Protein AF-A0A1N5WDB9-F1 (afdb_monomer_lite)

Organism: NCBI:txid709881

Structure (mmCIF, N/CA/C/O backbone):
data_AF-A0A1N5WDB9-F1
#
_entry.id   AF-A0A1N5WDB9-F1
#
loop_
_atom_site.group_PDB
_atom_site.id
_atom_site.type_symbol
_atom_site.label_atom_id
_atom_site.label_alt_id
_atom_site.label_comp_id
_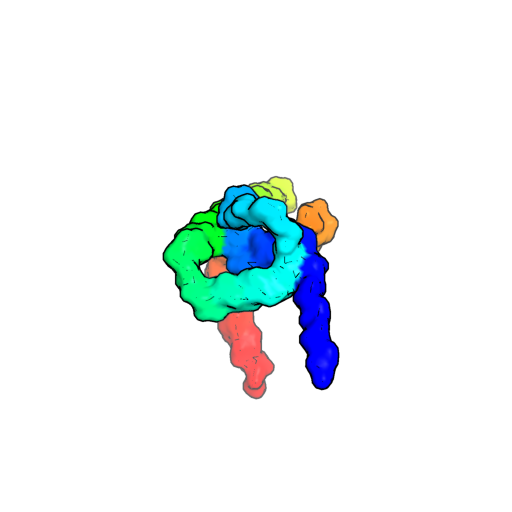atom_site.label_asym_id
_atom_site.label_entity_id
_atom_site.label_seq_id
_atom_site.pdbx_PDB_ins_code
_atom_site.Cartn_x
_atom_site.Cartn_y
_atom_site.Cartn_z
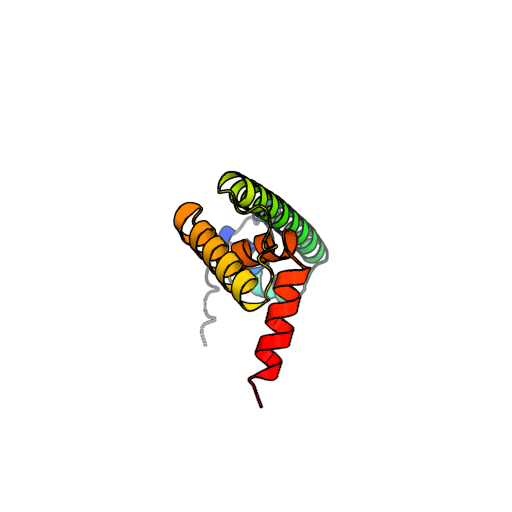_atom_site.occupancy
_atom_site.B_iso_or_equiv
_atom_site.auth_seq_id
_atom_site.auth_comp_id
_atom_site.auth_asym_id
_atom_site.auth_atom_id
_atom_site.pdbx_PDB_model_num
ATOM 1 N N . MET A 1 1 ? -12.623 -18.113 38.266 1.00 42.72 1 MET A N 1
ATOM 2 C CA . MET A 1 1 ? -11.643 -17.679 37.245 1.00 42.72 1 MET A CA 1
ATOM 3 C C . MET A 1 1 ? -11.761 -16.169 37.107 1.00 42.72 1 MET A C 1
ATOM 5 O O . MET A 1 1 ? -12.830 -15.731 36.698 1.00 42.72 1 MET A O 1
ATOM 9 N N . PRO A 1 2 ? -10.768 -15.359 37.513 1.00 48.12 2 PRO A N 1
ATOM 10 C CA . PRO A 1 2 ? -10.857 -13.915 37.321 1.00 48.12 2 PRO A CA 1
ATOM 11 C C . PRO A 1 2 ? -10.875 -13.617 35.817 1.00 48.12 2 PRO A C 1
ATOM 13 O O . PRO A 1 2 ? -10.056 -14.151 35.065 1.00 48.12 2 PRO A O 1
ATOM 16 N N . ALA A 1 3 ? -11.844 -12.818 35.369 1.00 59.47 3 ALA A N 1
ATOM 17 C CA . ALA A 1 3 ? -11.916 -12.368 33.986 1.00 59.47 3 ALA A CA 1
ATOM 18 C C . ALA A 1 3 ? -10.602 -11.654 33.639 1.00 59.47 3 ALA A C 1
ATOM 20 O O . ALA A 1 3 ? -10.209 -10.710 34.324 1.00 59.47 3 ALA A O 1
ATOM 21 N N . LYS A 1 4 ? -9.890 -12.130 32.609 1.00 65.50 4 LYS A N 1
ATOM 22 C CA . LYS A 1 4 ? -8.705 -11.433 32.098 1.00 65.50 4 LYS A CA 1
ATOM 23 C C . LYS A 1 4 ? -9.136 -10.015 31.720 1.00 65.50 4 LYS A C 1
ATOM 25 O O . LYS A 1 4 ? -10.022 -9.859 30.886 1.00 65.50 4 LYS A O 1
ATOM 30 N N . LEU A 1 5 ? -8.528 -9.010 32.350 1.00 69.12 5 LEU A N 1
ATOM 31 C CA . LEU A 1 5 ? -8.714 -7.608 31.983 1.00 69.12 5 LEU A CA 1
ATOM 32 C C . LEU A 1 5 ? -8.402 -7.439 30.492 1.00 69.12 5 LEU A C 1
ATOM 34 O O . LEU A 1 5 ? -7.344 -7.869 30.022 1.00 69.12 5 LEU A O 1
ATOM 38 N N . ASP A 1 6 ? -9.329 -6.832 29.753 1.00 84.62 6 ASP A N 1
ATOM 39 C CA . ASP A 1 6 ? -9.153 -6.584 28.327 1.00 84.62 6 ASP A CA 1
ATOM 40 C C . ASP A 1 6 ? -7.966 -5.638 28.109 1.00 84.62 6 ASP A C 1
ATOM 42 O O . ASP A 1 6 ? -7.909 -4.527 28.640 1.00 84.62 6 ASP A O 1
ATOM 46 N N . LYS A 1 7 ? -6.984 -6.087 27.321 1.00 92.88 7 LYS A N 1
ATOM 47 C CA . LYS A 1 7 ? -5.753 -5.330 27.080 1.00 92.88 7 LYS A CA 1
ATOM 48 C C . LYS A 1 7 ? -6.068 -4.042 26.317 1.00 92.88 7 LYS A C 1
ATOM 50 O O . LYS A 1 7 ? -6.583 -4.094 25.198 1.00 92.88 7 LYS A O 1
ATOM 55 N N . VAL A 1 8 ? -5.705 -2.903 26.907 1.00 95.81 8 VAL A N 1
ATOM 56 C CA . VAL A 1 8 ? -5.780 -1.581 26.271 1.00 95.81 8 VAL A CA 1
ATOM 57 C C . VAL A 1 8 ? -4.792 -1.508 25.105 1.00 95.81 8 VAL A C 1
ATOM 59 O O . VAL A 1 8 ? -3.656 -1.982 25.201 1.00 95.81 8 VAL A O 1
ATOM 62 N N . VAL A 1 9 ? -5.220 -0.916 23.991 1.00 95.31 9 VAL A N 1
ATOM 63 C CA . VAL A 1 9 ? -4.431 -0.777 22.762 1.00 95.31 9 VAL A CA 1
ATOM 64 C C . VAL A 1 9 ? -4.421 0.663 22.268 1.00 95.31 9 VAL A C 1
ATOM 66 O O . VAL A 1 9 ? -5.338 1.444 22.509 1.00 95.31 9 VAL A O 1
ATOM 69 N N . LYS A 1 10 ? -3.362 1.023 21.537 1.00 95.94 10 LYS A N 1
ATOM 70 C CA . LYS A 1 10 ? -3.266 2.337 20.894 1.00 95.94 10 LYS A CA 1
ATOM 71 C C . LYS A 1 10 ? -4.263 2.416 19.726 1.00 95.94 10 LYS A C 1
ATOM 73 O O . LYS A 1 10 ? -4.317 1.466 18.942 1.00 95.94 10 LYS A O 1
ATOM 78 N N . PRO A 1 11 ? -4.959 3.546 19.505 1.00 95.62 11 PRO A N 1
ATOM 79 C CA . PRO A 1 11 ? -5.926 3.647 18.409 1.00 95.62 11 PRO A CA 1
ATOM 80 C C . PRO A 1 11 ? -5.286 3.473 17.016 1.00 95.62 11 PRO A C 1
ATOM 82 O O . PRO A 1 11 ? -5.867 2.836 16.146 1.00 95.62 11 PRO A O 1
ATOM 85 N N . ARG A 1 12 ? -4.022 3.891 16.822 1.00 95.38 12 ARG A N 1
ATOM 86 C CA . ARG A 1 12 ? -3.257 3.587 15.589 1.00 95.38 12 ARG A CA 1
ATOM 87 C C . ARG A 1 12 ? -3.113 2.088 15.321 1.00 95.38 12 ARG A C 1
ATOM 89 O O . ARG A 1 12 ? -3.191 1.657 14.177 1.00 95.38 12 ARG A O 1
ATOM 96 N N . TRP A 1 13 ? -2.905 1.295 16.370 1.00 96.06 13 TR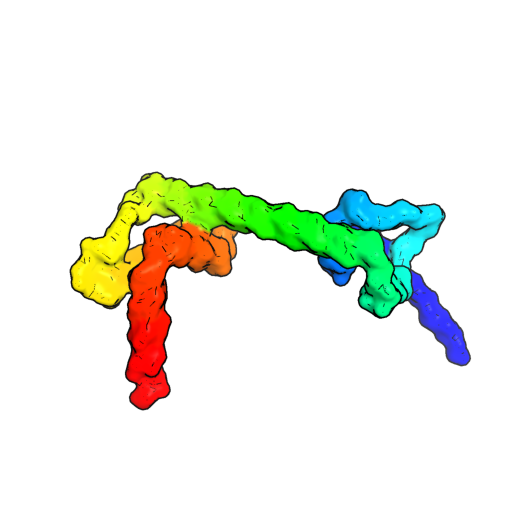P A N 1
ATOM 97 C CA . TRP A 1 13 ? -2.831 -0.157 16.238 1.00 96.06 13 TRP A CA 1
ATOM 98 C C . TRP A 1 13 ? -4.204 -0.747 15.902 1.00 96.06 13 TRP A C 1
ATOM 100 O O . TRP A 1 13 ? -4.292 -1.608 15.033 1.00 96.06 13 TRP A O 1
ATOM 110 N N . ALA A 1 14 ? -5.274 -0.243 16.527 1.00 96.38 14 ALA A N 1
ATOM 111 C CA . ALA A 1 14 ? -6.643 -0.655 16.220 1.00 96.38 14 ALA A CA 1
ATOM 112 C C . ALA A 1 14 ? -7.001 -0.396 14.746 1.00 96.38 14 ALA A C 1
ATOM 114 O O . ALA A 1 14 ? -7.441 -1.321 14.070 1.00 96.38 14 ALA A O 1
ATOM 115 N N . ALA A 1 15 ? -6.731 0.808 14.228 1.00 96.56 15 ALA A N 1
ATOM 116 C CA . ALA A 1 15 ? -6.946 1.151 12.819 1.00 96.56 15 ALA A CA 1
ATOM 117 C C . ALA A 1 15 ? -6.186 0.205 11.871 1.00 96.56 15 ALA A C 1
ATOM 119 O O . ALA A 1 15 ? -6.786 -0.372 10.965 1.00 96.56 15 ALA A O 1
ATOM 120 N N . LYS A 1 16 ? -4.899 -0.061 12.157 1.00 95.75 16 LYS A N 1
ATOM 121 C CA . LYS A 1 16 ? -4.082 -1.007 11.379 1.00 95.75 16 LYS A CA 1
ATOM 122 C C . LYS A 1 16 ? -4.690 -2.412 11.352 1.00 95.75 16 LYS A C 1
ATOM 124 O O . LYS A 1 16 ? -4.792 -3.012 10.291 1.00 95.75 16 LYS A O 1
ATOM 129 N N . VAL A 1 17 ? -5.108 -2.942 12.503 1.00 95.75 17 VAL A N 1
ATOM 130 C CA . VAL A 1 17 ? -5.715 -4.286 12.587 1.00 95.75 17 VAL A CA 1
ATOM 131 C C . VAL A 1 17 ? -7.085 -4.339 11.910 1.00 95.75 17 VAL A C 1
ATOM 133 O O . VAL A 1 17 ? -7.484 -5.382 11.393 1.00 95.75 17 VAL A O 1
ATOM 136 N N . LEU A 1 18 ? -7.816 -3.227 11.917 1.00 96.06 18 LEU A N 1
ATOM 137 C CA . LEU A 1 18 ? -9.104 -3.112 11.246 1.00 96.06 18 LEU A CA 1
ATOM 138 C C . LEU A 1 18 ? -8.970 -2.900 9.733 1.00 96.06 18 LEU A C 1
ATOM 140 O O . LEU A 1 18 ? -9.961 -3.124 9.040 1.00 96.06 18 LEU A O 1
ATOM 144 N N . GLY A 1 19 ? -7.781 -2.563 9.224 1.00 96.44 19 GLY A N 1
ATOM 145 C CA . GLY A 1 19 ? -7.535 -2.315 7.801 1.00 96.44 19 GLY A CA 1
ATOM 146 C C . GLY A 1 19 ? -8.168 -1.010 7.322 1.00 96.44 19 GLY A C 1
ATOM 147 O O . GLY A 1 19 ? -8.779 -0.980 6.258 1.00 96.44 19 GLY A O 1
ATOM 148 N N . ILE A 1 20 ? -8.103 0.031 8.151 1.00 97.44 20 ILE A N 1
ATOM 149 C CA . ILE A 1 20 ? -8.663 1.354 7.863 1.00 97.44 20 ILE A CA 1
ATOM 150 C C . ILE A 1 20 ? -7.662 2.446 8.220 1.00 97.44 20 ILE A C 1
ATOM 152 O O . ILE A 1 20 ? -6.740 2.233 9.014 1.00 97.44 20 ILE A O 1
ATOM 156 N N . ASP A 1 21 ? -7.897 3.648 7.705 1.00 95.69 21 ASP A N 1
ATOM 157 C CA . ASP A 1 21 ? -7.139 4.817 8.123 1.00 95.69 21 ASP A CA 1
ATOM 158 C C . ASP A 1 21 ? -7.496 5.253 9.542 1.00 95.69 21 ASP A C 1
ATOM 160 O O . ASP A 1 21 ? -8.625 5.120 10.014 1.00 95.69 21 ASP A O 1
ATOM 164 N N . TYR A 1 22 ? -6.516 5.845 10.224 1.00 95.31 22 TYR A N 1
ATOM 165 C CA . TYR A 1 22 ? -6.690 6.359 11.582 1.00 95.31 22 TYR A CA 1
ATOM 166 C C . TYR A 1 22 ? -7.836 7.375 11.691 1.00 95.31 22 TYR A C 1
ATOM 168 O O . TYR A 1 22 ? -8.532 7.410 12.701 1.00 95.31 22 TYR A O 1
ATOM 176 N N . ALA A 1 23 ? -8.029 8.190 10.651 1.00 95.00 23 ALA A N 1
ATOM 177 C CA . ALA A 1 23 ? -9.082 9.199 10.593 1.00 95.00 23 ALA A CA 1
ATOM 178 C C . ALA A 1 23 ? -10.494 8.599 10.501 1.00 95.00 23 ALA A C 1
ATOM 180 O O . ALA A 1 23 ? -11.455 9.256 10.890 1.00 95.00 23 ALA A O 1
ATOM 181 N N . ASP A 1 24 ? -10.613 7.360 10.019 1.00 95.19 24 ASP A N 1
ATOM 182 C CA . ASP A 1 24 ? -11.885 6.649 9.875 1.00 95.19 24 ASP A CA 1
ATOM 183 C C . ASP A 1 24 ? -12.230 5.810 11.120 1.00 95.19 24 ASP A C 1
ATOM 185 O O . ASP A 1 24 ? -13.289 5.186 11.191 1.00 95.19 24 ASP A O 1
ATOM 189 N N . LEU A 1 25 ? -11.345 5.793 12.123 1.00 95.38 25 LEU A N 1
ATOM 190 C CA . LEU A 1 25 ? -11.581 5.118 13.392 1.00 95.38 25 LEU A CA 1
ATOM 191 C C . LEU A 1 25 ? -12.534 5.956 14.270 1.00 95.38 25 LEU A C 1
ATOM 193 O O . LEU A 1 25 ? -12.274 7.144 14.487 1.00 95.38 25 LEU A O 1
ATOM 197 N N . PRO A 1 26 ? -13.605 5.370 14.838 1.00 93.81 26 PRO A N 1
ATOM 198 C CA . PRO A 1 26 ? -14.527 6.119 15.679 1.00 93.81 26 PRO A CA 1
ATOM 199 C C . PRO A 1 26 ? -13.845 6.588 16.968 1.00 93.81 26 PRO A C 1
ATOM 201 O O . PRO A 1 26 ? -13.023 5.882 17.568 1.00 93.81 26 PRO A O 1
ATOM 204 N N . LYS A 1 27 ? -14.217 7.790 17.414 1.00 91.75 27 LYS A N 1
ATOM 205 C CA . LYS A 1 27 ? -13.805 8.317 18.717 1.00 91.75 27 LYS A CA 1
ATOM 206 C C . LYS A 1 27 ? -14.613 7.619 19.805 1.00 91.75 27 LYS A C 1
ATOM 208 O O . LYS A 1 27 ? -15.835 7.553 19.728 1.00 91.75 27 LYS A O 1
ATOM 213 N N . LEU A 1 28 ? -13.914 7.091 20.800 1.00 90.19 28 LEU A N 1
ATOM 214 C CA . LEU A 1 28 ? -14.509 6.495 21.988 1.00 90.19 28 LEU A CA 1
ATOM 215 C C . LEU A 1 28 ? -14.192 7.401 23.180 1.00 90.19 28 LEU A C 1
ATOM 217 O O . LEU A 1 28 ? -13.060 7.860 23.306 1.00 90.19 28 LEU A O 1
ATOM 221 N N . GLU A 1 29 ? -15.150 7.574 24.090 1.00 92.94 29 GLU A N 1
ATOM 222 C CA . GLU A 1 29 ? -14.942 8.272 25.376 1.00 92.94 29 GLU A CA 1
ATOM 223 C C . GLU A 1 29 ? -14.038 7.479 26.344 1.00 92.94 29 GLU A C 1
ATOM 225 O O . GLU A 1 29 ? -13.673 7.947 27.419 1.00 92.94 29 GLU A O 1
ATOM 230 N N . ARG A 1 30 ? -13.665 6.249 25.967 1.00 92.12 30 ARG A N 1
ATOM 231 C CA . ARG A 1 30 ? -12.779 5.356 26.720 1.00 92.12 30 ARG A CA 1
ATOM 232 C C . ARG A 1 30 ? -11.637 4.836 25.844 1.00 92.12 30 ARG A C 1
ATOM 234 O O . ARG A 1 30 ? -11.773 4.806 24.620 1.00 92.12 30 ARG A O 1
ATOM 241 N N . PRO A 1 31 ? -10.532 4.348 26.438 1.00 93.88 31 PRO A N 1
ATOM 242 C CA . PRO A 1 31 ? -9.465 3.713 25.678 1.00 93.88 31 PRO A CA 1
ATOM 243 C C . PRO A 1 31 ? -9.953 2.511 24.864 1.00 93.88 31 PRO A C 1
ATOM 245 O O . PRO A 1 31 ? -10.812 1.739 25.301 1.00 93.88 31 PRO A O 1
ATOM 248 N N . TRP A 1 32 ? -9.342 2.332 23.695 1.00 95.12 32 TRP A N 1
ATOM 249 C CA . TRP A 1 32 ? -9.533 1.149 22.866 1.00 95.12 32 TRP A CA 1
ATOM 250 C C . TRP A 1 32 ? -9.000 -0.097 23.566 1.00 95.12 32 TRP A C 1
ATOM 252 O O . TRP A 1 32 ? -7.907 -0.080 24.136 1.00 95.12 32 TRP A O 1
ATOM 262 N N . THR A 1 33 ? -9.724 -1.206 23.454 1.00 96.44 33 THR A N 1
ATOM 263 C CA . THR A 1 33 ? -9.282 -2.516 23.944 1.00 96.44 33 THR A CA 1
ATOM 264 C C . THR A 1 33 ? -9.176 -3.534 22.810 1.00 96.44 33 THR A C 1
ATOM 266 O O . THR A 1 33 ? -9.767 -3.372 21.741 1.00 96.44 33 THR A O 1
ATOM 269 N N . GLN A 1 34 ? -8.441 -4.626 23.036 1.00 94.88 34 GLN A N 1
ATOM 270 C CA . GLN A 1 34 ? -8.407 -5.750 22.090 1.00 94.88 34 GLN A CA 1
ATOM 271 C C . GLN A 1 34 ? -9.793 -6.358 21.850 1.00 94.88 34 GLN A C 1
ATOM 273 O O . GLN A 1 34 ? -10.069 -6.816 20.739 1.00 94.88 34 GLN A O 1
ATOM 278 N N . ARG A 1 35 ? -10.660 -6.346 22.868 1.00 94.56 35 ARG A N 1
ATOM 279 C CA . ARG A 1 35 ? -12.040 -6.810 22.744 1.00 94.56 35 ARG A CA 1
ATOM 280 C C . ARG A 1 35 ? -12.832 -5.948 21.775 1.00 94.56 35 ARG A C 1
ATOM 282 O O . ARG A 1 35 ? -13.507 -6.511 20.927 1.00 94.56 35 ARG A O 1
ATOM 289 N N . ASP A 1 36 ? -12.698 -4.625 21.835 1.00 94.50 36 ASP A N 1
ATOM 290 C CA . ASP A 1 36 ? -13.390 -3.720 20.903 1.00 94.50 36 ASP A CA 1
ATOM 291 C C . ASP A 1 36 ? -12.996 -4.001 19.453 1.00 94.50 36 ASP A C 1
ATOM 293 O O . ASP A 1 36 ? -13.850 -4.142 18.581 1.00 94.50 36 ASP A O 1
ATOM 297 N N . VAL A 1 37 ? -11.691 -4.153 19.207 1.00 95.00 37 VAL A N 1
ATOM 298 C CA . VAL A 1 37 ? -11.165 -4.465 17.872 1.00 95.00 37 VAL A CA 1
ATOM 299 C C . VAL A 1 37 ? -11.689 -5.813 17.377 1.00 95.00 37 VAL A C 1
ATOM 301 O O . VAL A 1 37 ? -12.082 -5.923 16.217 1.00 95.00 37 VAL A O 1
ATOM 304 N N . ARG A 1 38 ? -11.720 -6.836 18.240 1.00 94.94 38 ARG A N 1
ATOM 305 C CA . ARG A 1 38 ? -12.261 -8.156 17.889 1.00 94.94 38 ARG A CA 1
ATOM 306 C C . ARG A 1 38 ? -13.756 -8.082 17.592 1.00 94.94 38 ARG A C 1
ATOM 308 O O . ARG A 1 38 ? -14.164 -8.496 16.516 1.00 94.94 38 ARG A O 1
ATOM 315 N N . SER A 1 39 ? -14.534 -7.466 18.479 1.00 94.62 39 SER A N 1
ATOM 316 C CA . SER A 1 39 ? -15.974 -7.285 18.294 1.00 94.62 39 SER A CA 1
ATOM 317 C C . SER A 1 39 ? -16.293 -6.603 16.967 1.00 94.62 39 SER A C 1
ATOM 319 O O . SER A 1 39 ? -17.181 -7.061 16.263 1.00 94.62 39 SER A O 1
ATOM 321 N N . LEU A 1 40 ? -15.552 -5.558 16.583 1.00 95.38 40 LEU A N 1
ATOM 322 C CA . LEU A 1 40 ? -15.746 -4.882 15.294 1.00 95.38 40 LEU A CA 1
ATOM 323 C C . LEU A 1 40 ? -15.373 -5.750 14.088 1.00 95.38 40 LEU A C 1
ATOM 325 O O . LEU A 1 40 ? -16.018 -5.663 13.043 1.00 95.38 40 LEU A O 1
ATOM 329 N N . ARG A 1 41 ? -14.337 -6.587 14.209 1.00 94.06 41 ARG A N 1
ATOM 330 C CA . ARG A 1 41 ? -13.974 -7.541 13.150 1.00 94.06 41 ARG A CA 1
ATOM 331 C C . ARG A 1 41 ? -15.039 -8.611 12.947 1.00 94.06 41 ARG A C 1
ATOM 333 O O . ARG A 1 41 ? -15.234 -9.023 11.803 1.00 94.06 41 ARG A O 1
ATOM 340 N N . ASP A 1 42 ? -15.680 -9.032 14.029 1.00 93.75 42 ASP A N 1
ATOM 341 C CA . ASP A 1 42 ? -16.681 -10.094 14.019 1.00 93.75 42 ASP A CA 1
ATOM 342 C C . ASP A 1 42 ? -18.044 -9.558 13.568 1.00 93.75 42 ASP A C 1
ATOM 344 O O . ASP A 1 42 ? -18.678 -10.156 12.703 1.00 93.75 42 ASP A O 1
ATOM 348 N N . SER A 1 43 ? -18.467 -8.396 14.081 1.00 94.62 43 SER A N 1
ATOM 349 C CA . SER A 1 43 ? -19.760 -7.791 13.736 1.00 94.62 43 SER A CA 1
ATOM 350 C C . SER A 1 43 ? -19.785 -7.111 12.368 1.00 94.62 43 SER A C 1
ATOM 352 O O . SER A 1 43 ? -20.863 -6.954 11.806 1.00 94.62 43 SER A O 1
ATOM 354 N N . ARG A 1 44 ? -18.617 -6.718 11.832 1.00 93.00 44 ARG A N 1
ATOM 355 C CA . ARG A 1 44 ? -18.442 -6.106 10.499 1.00 93.00 44 ARG A CA 1
ATOM 356 C C . ARG A 1 44 ? -19.500 -5.037 10.175 1.00 93.00 44 ARG A C 1
ATOM 358 O O . ARG A 1 44 ? -20.209 -5.168 9.180 1.00 93.00 44 ARG A O 1
ATOM 365 N N . PRO A 1 45 ? -19.610 -3.977 10.989 1.00 96.44 45 PRO A N 1
ATOM 366 C CA . PRO A 1 45 ? -20.623 -2.955 10.770 1.00 96.44 45 PRO A CA 1
ATOM 367 C C . PRO A 1 45 ? -20.401 -2.227 9.436 1.00 96.44 45 PRO A C 1
ATOM 369 O O . PRO A 1 45 ? -19.265 -2.097 8.975 1.00 96.44 45 PRO A O 1
ATOM 372 N N . ASP A 1 46 ? -21.472 -1.688 8.852 1.00 96.75 46 ASP A N 1
ATOM 373 C CA . ASP A 1 46 ? -21.440 -1.068 7.518 1.00 96.75 46 ASP A CA 1
ATOM 374 C C . ASP A 1 46 ? -20.398 0.049 7.395 1.00 96.75 46 ASP A C 1
ATOM 376 O O . ASP A 1 46 ? -19.655 0.111 6.414 1.00 96.75 46 ASP A O 1
ATOM 380 N N . TRP A 1 47 ? -20.261 0.883 8.432 1.00 95.94 47 TRP A N 1
ATOM 381 C CA . TRP A 1 47 ? -19.258 1.949 8.452 1.00 95.94 47 TRP A CA 1
ATOM 382 C C . TRP A 1 47 ? -17.825 1.408 8.334 1.00 95.94 47 TRP A C 1
ATOM 384 O O . TRP A 1 47 ? -16.978 2.052 7.716 1.00 95.94 47 TRP A O 1
ATOM 394 N N . LEU A 1 48 ? -17.543 0.226 8.898 1.00 97.12 48 LEU A N 1
ATOM 395 C CA . LEU A 1 48 ? -16.221 -0.399 8.836 1.00 97.12 48 LEU A CA 1
ATOM 396 C C . LEU A 1 48 ? -15.957 -0.947 7.434 1.00 97.12 48 LEU A C 1
ATOM 398 O O . LEU A 1 48 ? -14.840 -0.836 6.931 1.00 97.12 48 LEU A O 1
ATOM 402 N N . THR A 1 49 ? -16.978 -1.512 6.794 1.00 96.19 49 THR A N 1
ATOM 403 C CA . THR A 1 49 ? -16.896 -1.959 5.398 1.00 96.19 49 THR A CA 1
ATOM 404 C C . THR A 1 49 ? -16.593 -0.785 4.471 1.00 96.19 49 THR A C 1
ATOM 406 O O . THR A 1 49 ? -15.678 -0.873 3.651 1.00 96.19 49 THR A O 1
ATOM 409 N N . GLU A 1 50 ? -17.285 0.338 4.642 1.00 96.81 50 GLU A N 1
ATOM 410 C CA . GLU A 1 50 ? -17.051 1.534 3.831 1.00 96.81 50 GLU A CA 1
ATOM 411 C C . GLU A 1 50 ? -15.688 2.182 4.123 1.00 96.81 50 GLU A C 1
ATOM 413 O O . GLU A 1 50 ? -14.967 2.586 3.210 1.00 96.81 50 GLU A O 1
ATOM 418 N N . ALA A 1 51 ? -15.267 2.228 5.389 1.00 97.12 51 ALA A N 1
ATOM 419 C CA . ALA A 1 51 ? -13.929 2.690 5.756 1.00 97.12 51 ALA A CA 1
ATOM 420 C C . ALA A 1 51 ? -12.823 1.827 5.123 1.00 97.12 51 ALA A C 1
ATOM 422 O O . ALA A 1 51 ? -11.844 2.371 4.614 1.00 97.12 51 ALA A O 1
ATOM 423 N N . ARG A 1 52 ? -12.993 0.499 5.085 1.00 97.06 52 ARG A N 1
ATOM 424 C CA . ARG A 1 52 ? -12.057 -0.415 4.407 1.00 97.06 52 ARG A CA 1
ATOM 425 C C . ARG A 1 52 ? -11.994 -0.175 2.907 1.00 97.06 52 ARG A C 1
ATOM 427 O O . ARG A 1 52 ? -10.901 -0.184 2.352 1.00 97.06 52 ARG A O 1
ATOM 434 N N . ARG A 1 53 ? -13.138 0.060 2.256 1.00 96.69 53 ARG A N 1
ATOM 435 C CA . ARG A 1 53 ? -13.181 0.391 0.822 1.00 96.69 53 ARG A CA 1
ATOM 436 C C . ARG A 1 53 ? -12.403 1.666 0.531 1.00 96.69 53 ARG A C 1
ATOM 438 O O . ARG A 1 53 ? -11.499 1.642 -0.297 1.00 96.69 53 ARG A O 1
ATOM 445 N N . ARG A 1 54 ? -12.679 2.744 1.271 1.00 96.56 54 ARG A N 1
ATOM 446 C CA . ARG A 1 54 ? -11.958 4.018 1.121 1.00 96.56 54 ARG A CA 1
ATOM 447 C C . ARG A 1 54 ? -10.459 3.863 1.378 1.00 96.56 54 ARG A C 1
ATOM 449 O O . ARG A 1 54 ? -9.662 4.393 0.610 1.00 96.56 54 ARG A O 1
ATOM 456 N N . HIS A 1 55 ? -10.076 3.112 2.412 1.00 96.00 55 HIS A N 1
ATOM 457 C CA . HIS A 1 55 ? -8.673 2.820 2.698 1.00 96.00 55 HIS A CA 1
ATOM 458 C C . HIS A 1 55 ? -8.002 2.057 1.547 1.00 96.00 55 HIS A C 1
ATOM 460 O O . HIS A 1 55 ? -6.949 2.475 1.074 1.00 96.00 55 HIS A O 1
ATOM 466 N N . ALA A 1 56 ? -8.638 0.999 1.037 1.00 94.12 56 ALA A N 1
ATOM 467 C CA . ALA A 1 56 ? -8.128 0.233 -0.098 1.00 94.12 56 ALA A CA 1
ATOM 468 C C . ALA A 1 56 ? -7.955 1.106 -1.350 1.00 94.12 56 ALA A C 1
ATOM 470 O O . ALA A 1 56 ? -6.917 1.031 -2.001 1.00 94.12 56 ALA A O 1
ATOM 471 N N . THR A 1 57 ? -8.913 1.990 -1.651 1.00 95.31 57 THR A N 1
ATOM 472 C CA . THR A 1 57 ? -8.793 2.946 -2.762 1.00 95.31 57 THR A CA 1
ATOM 473 C C . THR A 1 57 ? -7.605 3.890 -2.583 1.00 95.31 57 THR A C 1
ATOM 475 O O . THR A 1 57 ? -6.853 4.095 -3.531 1.00 95.31 57 THR A O 1
ATOM 478 N N . ARG A 1 58 ? -7.393 4.444 -1.380 1.00 93.81 58 ARG A N 1
ATOM 479 C CA . ARG A 1 58 ? -6.246 5.331 -1.109 1.00 93.81 58 ARG A CA 1
ATOM 480 C C . ARG A 1 58 ? -4.914 4.593 -1.237 1.00 93.81 58 ARG A C 1
ATOM 482 O O . ARG A 1 58 ? -3.991 5.121 -1.846 1.00 93.81 58 ARG A O 1
ATOM 489 N N . VAL A 1 59 ? -4.822 3.379 -0.689 1.00 91.12 59 VAL A N 1
ATOM 490 C CA . VAL A 1 59 ? -3.627 2.528 -0.811 1.00 91.12 59 VAL A CA 1
ATOM 491 C C . VAL A 1 59 ? -3.345 2.223 -2.279 1.00 91.12 59 VAL A C 1
ATOM 493 O O . VAL A 1 59 ? -2.210 2.374 -2.719 1.00 91.12 59 VAL A O 1
ATOM 496 N N . GLN A 1 60 ? -4.375 1.880 -3.054 1.00 89.25 60 GLN A N 1
ATOM 497 C CA . GLN A 1 60 ? -4.239 1.657 -4.488 1.00 89.25 60 GLN A CA 1
ATOM 498 C C . GLN A 1 60 ? -3.702 2.906 -5.197 1.00 89.25 60 GLN A C 1
ATOM 500 O O . GLN A 1 60 ? -2.679 2.826 -5.864 1.00 89.25 60 GLN A O 1
ATOM 505 N N . GLN A 1 61 ? -4.312 4.074 -4.992 1.00 91.94 61 GLN A N 1
ATOM 506 C CA . GLN A 1 61 ? -3.859 5.33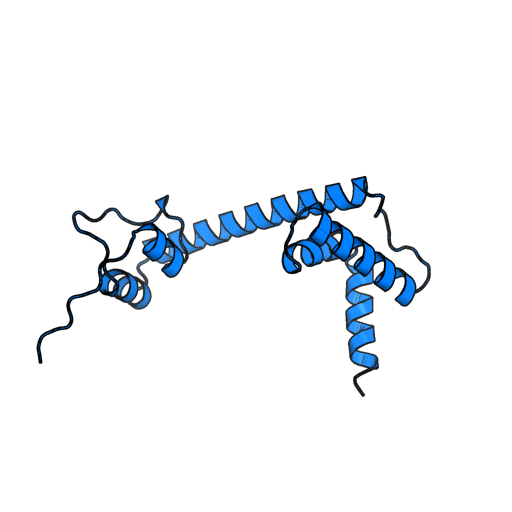1 -5.604 1.00 91.94 61 GLN A CA 1
ATOM 507 C C . GLN A 1 61 ? -2.410 5.688 -5.236 1.00 91.94 61 GLN A C 1
ATOM 509 O O . GLN A 1 61 ? -1.644 6.137 -6.093 1.00 91.94 61 GLN A O 1
ATOM 514 N N . ALA A 1 62 ? -2.019 5.475 -3.976 1.00 89.62 62 ALA A N 1
ATOM 515 C CA . ALA A 1 62 ? -0.652 5.706 -3.517 1.00 89.62 62 ALA A CA 1
ATOM 516 C C . ALA A 1 62 ? 0.334 4.754 -4.208 1.00 89.62 62 ALA A C 1
ATOM 518 O O . ALA A 1 62 ? 1.362 5.200 -4.713 1.00 89.62 62 ALA A O 1
ATOM 519 N N . ASN A 1 63 ? -0.014 3.468 -4.306 1.00 86.31 63 ASN A N 1
ATOM 520 C CA . ASN A 1 63 ? 0.790 2.472 -5.011 1.00 86.31 63 ASN A CA 1
ATOM 521 C C . ASN A 1 63 ? 0.922 2.802 -6.504 1.00 86.31 63 ASN A C 1
ATOM 523 O O . ASN A 1 63 ? 2.000 2.667 -7.075 1.00 86.31 63 ASN A O 1
ATOM 527 N N . GLU A 1 64 ? -0.152 3.260 -7.149 1.00 86.81 64 GLU A N 1
ATOM 528 C CA . GLU A 1 64 ? -0.130 3.638 -8.565 1.00 86.81 64 GLU A CA 1
ATOM 529 C C . GLU A 1 64 ? 0.734 4.872 -8.824 1.00 86.81 64 GLU A C 1
ATOM 531 O O . GLU A 1 64 ? 1.484 4.888 -9.802 1.00 86.81 64 GLU A O 1
ATOM 536 N N . SER A 1 65 ? 0.649 5.871 -7.940 1.00 89.00 65 SER A N 1
ATOM 537 C CA . SER A 1 65 ? 1.501 7.064 -7.977 1.00 89.00 65 SER A CA 1
ATOM 538 C C . SER A 1 65 ? 2.965 6.677 -7.793 1.00 89.00 65 SER A C 1
ATOM 540 O O . SER A 1 65 ? 3.815 7.070 -8.588 1.00 89.00 65 SER A O 1
ATOM 542 N N . ARG A 1 66 ? 3.248 5.813 -6.812 1.00 87.69 66 ARG A N 1
ATOM 543 C CA . ARG A 1 66 ? 4.597 5.312 -6.548 1.00 87.69 66 ARG A CA 1
ATOM 544 C C . ARG A 1 66 ? 5.165 4.523 -7.727 1.00 87.69 66 ARG A C 1
ATOM 546 O O . ARG A 1 66 ? 6.313 4.727 -8.105 1.00 87.69 66 ARG A O 1
ATOM 553 N N . ALA A 1 67 ? 4.361 3.673 -8.357 1.00 82.12 67 ALA A N 1
ATOM 554 C CA . ALA A 1 67 ? 4.777 2.948 -9.553 1.00 82.12 67 ALA A CA 1
ATOM 555 C C . ALA A 1 67 ? 5.062 3.895 -10.736 1.00 82.12 67 ALA A C 1
ATOM 557 O O . ALA A 1 67 ? 5.984 3.646 -11.507 1.00 82.12 67 ALA A O 1
ATOM 558 N N . ALA A 1 68 ? 4.307 4.991 -10.879 1.00 86.00 68 ALA A N 1
ATOM 559 C CA . ALA A 1 68 ? 4.575 6.007 -11.899 1.00 86.00 68 ALA A CA 1
ATOM 560 C C . ALA A 1 68 ? 5.885 6.775 -11.636 1.00 86.00 68 ALA A C 1
ATOM 562 O O . ALA A 1 68 ? 6.632 7.036 -12.579 1.00 86.00 68 ALA A O 1
ATOM 563 N N . GLU A 1 69 ? 6.197 7.086 -10.373 1.00 89.75 69 GLU A N 1
ATOM 564 C CA . GLU A 1 69 ? 7.489 7.674 -9.984 1.00 89.75 69 GLU A CA 1
ATOM 565 C C . GLU A 1 69 ? 8.657 6.750 -10.340 1.00 89.75 69 GLU A C 1
ATOM 567 O O . GLU A 1 69 ? 9.616 7.185 -10.974 1.00 89.75 69 GLU A O 1
ATOM 572 N N . LEU A 1 70 ? 8.565 5.465 -9.980 1.00 86.88 70 LEU A N 1
ATOM 573 C CA . LEU A 1 70 ? 9.609 4.480 -10.282 1.00 86.88 70 LEU A CA 1
ATOM 574 C C . LEU A 1 70 ? 9.767 4.264 -11.790 1.00 86.88 70 LEU A C 1
ATOM 576 O O . LEU A 1 70 ? 10.885 4.163 -12.286 1.00 86.88 70 LEU A O 1
ATOM 580 N N . HIS A 1 71 ? 8.665 4.275 -12.539 1.00 83.12 71 HIS A N 1
ATOM 581 C CA . HIS A 1 71 ? 8.705 4.239 -13.999 1.00 83.12 71 HIS A CA 1
ATOM 582 C C . HIS A 1 71 ? 9.446 5.450 -14.593 1.00 83.12 71 HIS A C 1
ATOM 584 O O . HIS A 1 71 ? 10.242 5.295 -15.520 1.00 83.12 71 HIS A O 1
ATOM 590 N N . ALA A 1 72 ? 9.202 6.658 -14.076 1.00 87.50 72 ALA A N 1
ATOM 591 C CA . ALA A 1 72 ? 9.926 7.854 -14.509 1.00 87.50 72 ALA A CA 1
ATOM 592 C C . ALA A 1 72 ? 11.419 7.779 -14.150 1.00 87.50 72 ALA A C 1
ATOM 594 O O . ALA A 1 72 ? 12.266 8.194 -14.941 1.00 87.50 72 ALA A O 1
ATOM 595 N N . GLU A 1 73 ? 11.744 7.206 -12.991 1.00 88.25 73 GLU A N 1
ATOM 596 C CA . GLU A 1 73 ? 13.123 7.006 -12.553 1.00 88.25 73 GLU A CA 1
ATOM 597 C C . GLU A 1 73 ? 13.874 6.008 -13.442 1.00 88.25 73 GLU A C 1
ATOM 599 O O . GLU A 1 73 ? 15.005 6.284 -13.835 1.00 88.25 73 GLU A O 1
ATOM 604 N N . LEU A 1 74 ? 13.237 4.904 -13.847 1.00 86.62 74 LEU A N 1
ATOM 605 C CA . LEU A 1 74 ? 13.806 3.979 -14.835 1.00 86.62 74 LEU A CA 1
ATOM 606 C C . LEU A 1 74 ? 14.179 4.700 -16.134 1.00 86.62 74 LEU A C 1
ATOM 608 O O . LEU A 1 74 ? 15.295 4.539 -16.624 1.00 86.62 74 LEU A O 1
ATOM 612 N N . ALA A 1 75 ? 13.287 5.550 -16.649 1.00 86.38 75 ALA A N 1
ATOM 613 C CA . ALA A 1 75 ? 13.571 6.380 -17.822 1.00 86.38 75 ALA A CA 1
ATOM 614 C C . ALA A 1 75 ? 14.761 7.329 -17.581 1.00 86.38 75 ALA A C 1
ATOM 616 O O . ALA A 1 75 ? 15.656 7.442 -18.414 1.00 86.38 75 ALA A O 1
ATOM 617 N N . ARG A 1 76 ? 14.824 7.982 -16.413 1.00 87.75 76 ARG A N 1
ATOM 618 C CA . ARG A 1 76 ? 15.942 8.872 -16.044 1.00 87.75 76 ARG A CA 1
ATOM 619 C C . ARG A 1 76 ? 17.287 8.140 -16.010 1.00 87.75 76 ARG A C 1
ATOM 621 O O . ARG A 1 76 ? 18.318 8.736 -16.318 1.00 87.75 76 ARG A O 1
ATOM 628 N N . LEU A 1 77 ? 17.275 6.873 -15.612 1.00 86.00 77 LEU A N 1
ATOM 629 C CA . LEU A 1 77 ? 18.448 6.004 -15.540 1.00 86.00 77 LEU A CA 1
ATOM 630 C C . LEU A 1 77 ? 18.833 5.391 -16.900 1.00 86.00 77 LEU A C 1
ATOM 632 O O . LEU A 1 77 ? 19.828 4.674 -16.973 1.00 86.00 77 LEU A O 1
ATOM 636 N N . GLY A 1 78 ? 18.090 5.689 -17.973 1.00 87.38 78 GLY A N 1
ATOM 637 C CA . GLY A 1 78 ? 18.344 5.166 -19.319 1.00 87.38 78 GLY A CA 1
ATOM 638 C C . GLY A 1 78 ? 17.791 3.759 -19.546 1.00 87.38 78 GLY A C 1
ATOM 639 O O . GLY A 1 78 ? 18.145 3.106 -20.531 1.00 87.38 78 GLY A O 1
ATOM 640 N N . TYR A 1 79 ? 16.920 3.276 -18.655 1.00 85.38 79 TYR A N 1
ATOM 641 C CA . TYR A 1 79 ? 16.215 2.022 -18.864 1.00 85.38 79 TYR A CA 1
ATOM 642 C C . TYR A 1 79 ? 14.999 2.241 -19.780 1.00 85.38 79 TYR A C 1
ATOM 644 O O . TYR A 1 79 ? 13.857 2.304 -19.315 1.00 85.38 79 TYR A O 1
ATOM 652 N N . ASP A 1 80 ? 15.232 2.431 -21.080 1.00 79.62 80 ASP A N 1
ATOM 653 C CA . ASP A 1 80 ? 14.210 2.837 -22.053 1.00 79.62 80 ASP A CA 1
ATOM 654 C C . ASP A 1 80 ? 13.473 1.691 -22.751 1.00 79.62 80 ASP A C 1
ATOM 656 O O . ASP A 1 80 ? 12.251 1.765 -22.905 1.00 79.62 80 ASP A O 1
ATOM 660 N N . ALA A 1 81 ? 14.161 0.602 -23.091 1.00 73.62 81 ALA A N 1
ATOM 661 C CA . ALA A 1 81 ? 13.539 -0.602 -23.634 1.00 73.62 81 ALA A CA 1
ATOM 662 C C . ALA A 1 81 ? 14.480 -1.818 -23.534 1.00 73.62 81 ALA A C 1
ATOM 664 O O . ALA A 1 81 ? 15.635 -1.712 -23.947 1.00 73.62 81 ALA A O 1
ATOM 665 N N . PRO A 1 82 ? 13.989 -2.992 -23.101 1.00 64.62 82 PRO A N 1
ATOM 666 C CA . PRO A 1 82 ? 14.658 -4.272 -23.264 1.00 64.62 82 PRO A CA 1
ATOM 667 C C . PRO A 1 82 ? 14.426 -4.788 -24.692 1.00 64.62 82 PRO A C 1
ATOM 669 O O . PRO A 1 82 ? 13.973 -5.912 -24.880 1.00 64.62 82 PRO A O 1
ATOM 672 N N . ASP A 1 83 ? 14.669 -3.975 -25.723 1.00 61.84 83 ASP A N 1
ATOM 673 C CA . ASP A 1 83 ? 14.735 -4.504 -27.093 1.00 61.84 83 ASP A CA 1
ATOM 674 C C . ASP A 1 83 ? 16.164 -4.975 -27.355 1.00 61.84 83 ASP A C 1
ATOM 676 O O . ASP A 1 83 ? 16.938 -4.364 -28.090 1.00 61.84 83 ASP A O 1
ATOM 680 N N . LEU A 1 84 ? 16.556 -6.011 -26.614 1.00 62.69 84 LEU A N 1
ATOM 681 C CA . LEU A 1 84 ? 17.917 -6.533 -26.638 1.00 62.69 84 LEU A CA 1
ATOM 682 C C . LEU A 1 84 ? 18.074 -7.747 -27.552 1.00 62.69 84 LEU A C 1
ATOM 684 O O . LEU A 1 84 ? 19.170 -8.271 -27.649 1.00 62.69 84 LEU A O 1
ATOM 688 N N . GLY A 1 85 ? 17.033 -8.150 -28.280 1.00 66.88 85 GLY A N 1
ATOM 689 C CA . GLY A 1 85 ? 17.100 -9.204 -29.295 1.00 66.88 85 GLY A CA 1
ATOM 690 C C . GLY A 1 85 ? 16.773 -10.613 -28.788 1.00 66.88 85 GLY A C 1
ATOM 691 O O . GLY A 1 85 ? 16.085 -11.339 -29.505 1.00 66.88 85 GLY A O 1
ATOM 692 N N . THR A 1 86 ? 17.186 -11.004 -27.574 1.00 77.62 86 THR A N 1
ATOM 693 C CA . THR A 1 86 ? 16.818 -12.304 -26.966 1.00 77.62 86 THR A CA 1
ATOM 694 C C . THR A 1 86 ? 16.115 -12.160 -25.612 1.00 77.62 86 THR A C 1
ATOM 696 O O . THR A 1 86 ? 16.231 -11.130 -24.946 1.00 77.62 86 THR A O 1
ATOM 699 N N . VAL A 1 87 ? 15.393 -13.213 -25.198 1.00 76.19 87 VAL A N 1
ATOM 700 C CA . VAL A 1 87 ? 14.719 -13.294 -23.886 1.00 76.19 87 VAL A CA 1
ATOM 701 C C . VAL A 1 87 ? 15.734 -13.169 -22.747 1.00 76.19 87 VAL A C 1
ATOM 703 O O . VAL A 1 87 ? 15.550 -12.328 -21.875 1.00 76.19 87 VAL A O 1
ATOM 706 N N . ASP A 1 88 ? 16.856 -13.891 -22.812 1.00 77.44 88 ASP A N 1
ATOM 707 C CA . ASP A 1 88 ? 17.917 -13.828 -21.793 1.00 77.44 88 ASP A CA 1
ATOM 708 C C . ASP A 1 88 ? 18.502 -12.419 -21.635 1.00 77.44 88 ASP A C 1
ATOM 710 O O . ASP A 1 88 ? 18.782 -11.958 -20.527 1.00 77.44 88 ASP A O 1
ATOM 714 N N . GLN A 1 89 ? 18.686 -11.703 -22.748 1.00 77.50 89 GLN A N 1
ATOM 715 C CA . GLN A 1 89 ? 19.203 -10.338 -22.703 1.00 77.50 89 GLN A CA 1
ATOM 716 C C . GLN A 1 89 ? 18.167 -9.374 -22.118 1.00 77.50 89 GLN A C 1
ATOM 718 O O . GLN A 1 89 ? 18.534 -8.482 -21.352 1.00 77.50 89 GLN A O 1
ATOM 723 N N . ALA A 1 90 ? 16.882 -9.569 -22.429 1.00 76.94 90 ALA A N 1
ATOM 724 C CA . ALA A 1 90 ? 15.800 -8.822 -21.800 1.00 76.94 90 ALA A CA 1
ATOM 725 C C . ALA A 1 90 ? 15.725 -9.093 -20.285 1.00 76.94 90 ALA A C 1
ATOM 727 O O . ALA A 1 90 ? 15.610 -8.135 -19.522 1.00 76.94 90 ALA A O 1
ATOM 728 N N . ALA A 1 91 ? 15.872 -10.348 -19.851 1.00 79.44 91 ALA A N 1
ATOM 729 C CA . ALA A 1 91 ? 15.863 -10.734 -18.439 1.00 79.44 91 ALA A CA 1
ATOM 730 C C . ALA A 1 91 ? 17.019 -10.086 -17.657 1.00 79.44 91 ALA A C 1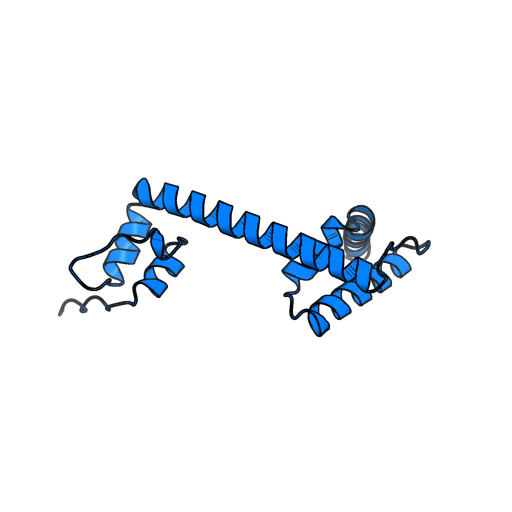
ATOM 732 O O . ALA A 1 91 ? 16.785 -9.425 -16.649 1.00 79.44 91 ALA A O 1
ATOM 733 N N . LEU A 1 92 ? 18.255 -10.152 -18.170 1.00 82.81 92 LEU A N 1
ATOM 734 C CA . LEU A 1 92 ? 19.417 -9.501 -17.538 1.00 82.81 92 LEU A CA 1
ATOM 735 C C . LEU A 1 92 ? 19.256 -7.978 -17.416 1.00 82.81 92 LEU A C 1
ATOM 737 O O . LEU A 1 92 ? 19.726 -7.360 -16.460 1.00 82.81 92 LEU A O 1
ATOM 741 N N . TYR A 1 93 ? 18.604 -7.354 -18.394 1.00 84.19 93 TYR A N 1
ATOM 742 C CA . TYR A 1 93 ? 18.332 -5.922 -18.363 1.00 84.19 93 TYR A CA 1
ATOM 743 C C . TYR A 1 93 ? 17.270 -5.549 -17.334 1.00 84.19 93 TYR A C 1
ATOM 745 O O . TYR A 1 93 ? 17.430 -4.551 -16.628 1.00 84.19 93 TYR A O 1
ATOM 753 N N . ILE A 1 94 ? 16.210 -6.352 -17.241 1.00 84.25 94 ILE A N 1
ATOM 754 C CA . ILE A 1 94 ? 15.154 -6.199 -16.241 1.00 84.25 94 ILE A CA 1
ATOM 755 C C . ILE A 1 94 ? 15.739 -6.391 -14.838 1.00 84.25 94 ILE A C 1
ATOM 757 O O . ILE A 1 94 ? 15.563 -5.508 -14.002 1.00 84.25 94 ILE A O 1
ATOM 761 N N . ASP A 1 95 ? 16.516 -7.448 -14.602 1.00 86.62 95 ASP A N 1
ATOM 762 C CA . ASP A 1 95 ? 17.179 -7.701 -13.316 1.00 86.62 95 ASP A CA 1
ATOM 763 C C . ASP A 1 95 ? 18.114 -6.546 -12.913 1.00 86.62 95 ASP A C 1
ATOM 765 O O . ASP A 1 95 ? 18.063 -6.026 -11.792 1.00 86.62 95 ASP A O 1
ATOM 769 N N . GLY A 1 96 ? 18.904 -6.040 -13.866 1.00 86.50 96 GLY A N 1
ATOM 770 C CA . GLY A 1 96 ? 19.734 -4.856 -13.656 1.00 86.50 96 GLY A CA 1
ATOM 771 C C . GLY A 1 96 ? 18.917 -3.611 -13.289 1.00 86.50 96 GLY A C 1
ATOM 772 O O . GLY A 1 96 ? 19.316 -2.848 -12.405 1.00 86.50 96 GLY A O 1
ATOM 773 N N . ALA A 1 97 ? 17.765 -3.408 -13.930 1.00 85.81 97 ALA A N 1
ATOM 774 C CA . ALA A 1 97 ? 16.852 -2.305 -13.640 1.00 85.81 97 ALA A CA 1
ATOM 775 C C . ALA A 1 97 ? 16.213 -2.429 -12.244 1.00 85.81 97 ALA A C 1
ATOM 777 O O . ALA A 1 97 ? 16.181 -1.447 -11.494 1.00 85.81 97 ALA A O 1
ATOM 778 N N . LEU A 1 98 ? 15.756 -3.627 -11.868 1.00 86.62 98 LEU A N 1
ATOM 779 C CA . LEU A 1 98 ? 15.176 -3.926 -10.554 1.00 86.62 98 LEU A CA 1
ATOM 780 C C . LEU A 1 98 ? 16.209 -3.748 -9.436 1.00 86.62 98 LEU A C 1
ATOM 782 O O . LEU A 1 98 ? 15.941 -3.078 -8.432 1.00 86.62 98 LEU A O 1
ATOM 786 N N . THR A 1 99 ? 17.428 -4.249 -9.641 1.00 88.38 99 THR A N 1
ATOM 787 C CA . THR A 1 99 ? 18.556 -4.048 -8.722 1.00 88.38 99 THR A CA 1
ATOM 788 C C . THR A 1 99 ? 18.866 -2.560 -8.545 1.00 88.38 99 THR A C 1
ATOM 790 O O . THR A 1 99 ? 19.071 -2.085 -7.424 1.00 88.38 99 THR A O 1
ATOM 793 N N . HIS A 1 100 ? 18.856 -1.776 -9.626 1.00 86.00 100 HIS A N 1
ATOM 794 C CA . HIS A 1 100 ? 19.091 -0.334 -9.540 1.00 86.00 100 HIS A CA 1
ATOM 795 C C . HIS A 1 100 ? 17.972 0.369 -8.755 1.00 86.00 100 HIS A C 1
ATOM 797 O O . HIS A 1 100 ? 18.245 1.167 -7.855 1.00 86.00 100 HIS A O 1
ATOM 803 N N . LEU A 1 101 ? 16.706 0.047 -9.032 1.00 86.00 101 LEU A N 1
ATOM 804 C CA . LEU A 1 101 ? 15.574 0.633 -8.317 1.00 86.00 101 LEU A CA 1
ATOM 805 C C . LEU A 1 101 ? 15.606 0.316 -6.820 1.00 86.00 101 LEU A C 1
ATOM 807 O O . LEU A 1 101 ? 15.454 1.230 -6.002 1.00 86.00 101 LEU A O 1
ATOM 811 N N . THR A 1 102 ? 15.817 -0.941 -6.440 1.00 88.12 102 THR A N 1
ATOM 812 C CA . THR A 1 102 ? 15.829 -1.361 -5.028 1.00 88.12 102 THR A CA 1
ATOM 813 C C . THR A 1 102 ? 16.998 -0.740 -4.258 1.00 88.12 102 THR A C 1
ATOM 815 O O . THR A 1 102 ? 16.821 -0.284 -3.124 1.00 88.12 102 THR A O 1
ATOM 818 N N . THR A 1 103 ? 18.172 -0.613 -4.885 1.00 86.06 103 THR A N 1
ATOM 819 C CA . THR A 1 103 ? 19.370 -0.034 -4.251 1.00 86.06 103 THR A CA 1
ATOM 820 C C . THR A 1 103 ? 19.343 1.495 -4.169 1.00 86.06 103 THR A C 1
ATOM 822 O O . THR A 1 103 ? 19.698 2.054 -3.127 1.00 86.06 103 THR A O 1
ATOM 825 N N . VAL A 1 104 ? 18.897 2.190 -5.220 1.00 82.88 104 VAL A N 1
ATOM 826 C CA . VAL A 1 104 ? 18.957 3.663 -5.299 1.00 82.88 104 VAL A CA 1
ATOM 827 C C . VAL A 1 104 ? 17.703 4.330 -4.748 1.00 82.88 104 VAL A C 1
ATOM 829 O O . VAL A 1 104 ? 17.802 5.327 -4.031 1.00 82.88 104 VAL A O 1
ATOM 832 N N . THR A 1 105 ? 16.519 3.780 -5.022 1.00 78.50 105 THR A N 1
ATOM 833 C CA . THR A 1 105 ? 15.246 4.411 -4.624 1.00 78.50 105 THR A CA 1
ATOM 834 C C . THR A 1 105 ? 14.682 3.873 -3.310 1.00 78.50 105 THR A C 1
ATOM 836 O O . THR A 1 105 ? 13.652 4.370 -2.843 1.00 78.50 105 THR A O 1
ATOM 839 N N . ARG A 1 106 ? 15.349 2.870 -2.708 1.00 81.62 106 ARG A N 1
ATOM 840 C CA . ARG A 1 106 ? 14.888 2.124 -1.522 1.00 81.62 106 ARG A CA 1
ATOM 841 C C . ARG A 1 106 ? 13.446 1.615 -1.657 1.00 81.62 106 ARG A C 1
ATOM 843 O O . ARG A 1 106 ? 12.729 1.536 -0.659 1.00 81.62 106 ARG A O 1
ATOM 850 N N . CYS A 1 107 ? 13.001 1.339 -2.881 1.00 84.88 107 CYS A N 1
ATOM 851 C CA . CYS A 1 107 ? 11.721 0.683 -3.107 1.00 84.88 107 CYS A CA 1
ATOM 852 C C . CYS A 1 107 ? 11.815 -0.802 -2.734 1.00 84.88 107 CYS A C 1
ATOM 854 O O . CYS A 1 107 ? 12.899 -1.389 -2.728 1.00 84.88 107 CYS A O 1
ATOM 856 N N . SER A 1 108 ? 10.678 -1.380 -2.368 1.00 87.50 108 SER A N 1
ATOM 857 C CA . SER A 1 108 ? 10.540 -2.825 -2.186 1.00 87.50 108 SER A CA 1
ATOM 858 C C . SER A 1 108 ? 10.576 -3.559 -3.528 1.00 87.50 108 SER A C 1
ATOM 860 O O . SER A 1 108 ? 10.291 -2.970 -4.568 1.00 87.50 108 SER A O 1
ATOM 862 N N . GLU A 1 109 ? 10.885 -4.852 -3.488 1.00 84.81 109 GLU A N 1
ATOM 863 C CA . GLU A 1 109 ? 10.878 -5.741 -4.658 1.00 84.81 109 GLU A CA 1
ATOM 864 C C . GLU A 1 109 ? 9.509 -5.718 -5.362 1.00 84.81 109 GLU A C 1
ATOM 866 O O . GLU A 1 109 ? 9.435 -5.343 -6.524 1.00 84.81 109 GLU A O 1
ATOM 871 N N . ASP A 1 110 ? 8.405 -5.873 -4.618 1.00 83.75 110 ASP A N 1
ATOM 872 C CA . ASP A 1 110 ? 7.038 -5.737 -5.153 1.00 83.75 110 ASP A CA 1
ATOM 873 C C . ASP A 1 110 ? 6.765 -4.390 -5.858 1.00 83.75 110 ASP A C 1
ATOM 875 O O . ASP A 1 110 ? 5.929 -4.284 -6.762 1.00 83.75 110 ASP A O 1
ATOM 879 N N . GLU A 1 111 ? 7.358 -3.292 -5.379 1.00 85.25 111 GLU A N 1
ATOM 880 C CA . GLU A 1 111 ? 7.225 -1.980 -6.024 1.00 85.25 111 GLU A CA 1
ATOM 881 C C . GLU A 1 111 ? 8.045 -1.900 -7.311 1.00 85.25 111 GLU A C 1
ATOM 883 O O . GLU A 1 111 ? 7.548 -1.345 -8.297 1.00 85.25 111 GLU A O 1
ATOM 888 N N . ALA A 1 112 ? 9.255 -2.460 -7.304 1.00 85.00 112 ALA A N 1
ATOM 889 C CA . ALA A 1 112 ? 10.121 -2.546 -8.470 1.00 85.00 112 ALA A CA 1
ATOM 890 C C . ALA A 1 112 ? 9.482 -3.421 -9.562 1.00 85.00 112 ALA A C 1
ATOM 892 O O . ALA A 1 112 ? 9.347 -2.962 -10.697 1.00 85.00 112 ALA A O 1
ATOM 893 N N . ASP A 1 113 ? 8.959 -4.594 -9.202 1.00 83.69 113 ASP A N 1
ATOM 894 C CA . ASP A 1 113 ? 8.272 -5.512 -10.116 1.00 83.69 113 ASP A CA 1
ATOM 895 C C . ASP A 1 113 ? 7.048 -4.867 -10.749 1.00 83.69 113 ASP A C 1
ATOM 897 O O . ASP A 1 113 ? 6.872 -4.898 -11.966 1.00 83.69 113 ASP A O 1
ATOM 901 N N . ARG A 1 114 ? 6.203 -4.198 -9.955 1.00 83.06 114 ARG A N 1
ATOM 902 C CA . ARG A 1 114 ? 5.046 -3.469 -10.502 1.00 83.06 114 ARG A CA 1
ATOM 903 C C . ARG A 1 114 ? 5.463 -2.367 -11.472 1.00 83.06 114 ARG A C 1
ATOM 905 O O . ARG A 1 114 ? 4.743 -2.115 -12.442 1.00 83.06 114 ARG A O 1
ATOM 912 N N . ALA A 1 115 ? 6.580 -1.688 -11.215 1.00 84.62 115 ALA A N 1
ATOM 913 C CA . ALA A 1 115 ? 7.108 -0.678 -12.124 1.00 84.62 115 ALA A CA 1
ATOM 914 C C . ALA A 1 115 ? 7.641 -1.314 -13.422 1.00 84.62 115 ALA A C 1
ATOM 916 O O . ALA A 1 115 ? 7.334 -0.808 -14.506 1.00 84.62 115 ALA A O 1
ATOM 917 N N . ALA A 1 116 ? 8.349 -2.444 -13.327 1.00 83.50 116 ALA A N 1
ATOM 918 C CA . ALA A 1 116 ? 8.850 -3.205 -14.471 1.00 83.50 116 ALA A CA 1
ATOM 919 C C . ALA A 1 116 ? 7.709 -3.784 -15.323 1.00 83.50 116 ALA A C 1
ATOM 921 O O . ALA A 1 116 ? 7.666 -3.523 -16.523 1.00 83.50 116 ALA A O 1
ATOM 922 N N . TRP A 1 117 ? 6.713 -4.441 -14.719 1.00 81.94 117 TRP A N 1
ATOM 923 C CA . TRP A 1 117 ? 5.512 -4.949 -15.402 1.00 81.94 117 TRP A CA 1
ATOM 924 C C . TRP A 1 117 ? 4.720 -3.858 -16.124 1.00 81.94 117 TRP A C 1
ATOM 926 O O . TRP A 1 117 ? 4.196 -4.085 -17.215 1.00 81.94 117 TRP A O 1
ATOM 936 N N . ARG A 1 118 ? 4.642 -2.650 -15.550 1.00 81.38 118 ARG A N 1
ATOM 937 C CA . ARG A 1 118 ? 4.024 -1.502 -16.232 1.00 81.38 118 ARG A CA 1
ATOM 938 C C . ARG A 1 118 ? 4.816 -1.051 -17.450 1.00 81.38 118 ARG A C 1
ATOM 940 O O . ARG A 1 118 ? 4.210 -0.598 -18.419 1.00 81.38 118 ARG A O 1
ATOM 947 N N . ARG A 1 119 ? 6.146 -1.123 -17.388 1.00 80.81 119 ARG A N 1
ATOM 948 C CA . ARG A 1 119 ? 7.024 -0.626 -18.449 1.00 80.81 119 ARG A CA 1
ATOM 949 C C . ARG A 1 119 ? 7.222 -1.645 -19.570 1.00 80.81 119 ARG A C 1
ATOM 951 O O . ARG A 1 119 ? 7.182 -1.269 -20.738 1.00 80.81 119 ARG A O 1
ATOM 958 N N . TRP A 1 120 ? 7.392 -2.921 -19.227 1.00 84.25 120 TRP A N 1
ATOM 959 C CA . TRP A 1 120 ? 7.784 -3.991 -20.149 1.00 84.25 120 TRP A CA 1
ATOM 960 C C . TRP A 1 120 ? 6.926 -5.259 -19.996 1.00 84.25 120 TRP A C 1
ATOM 962 O O . TRP A 1 120 ? 7.459 -6.348 -19.783 1.00 84.25 120 TRP A O 1
ATOM 972 N N . PRO A 1 121 ? 5.592 -5.172 -20.163 1.00 81.88 121 PRO A N 1
ATOM 973 C CA . PRO A 1 121 ? 4.688 -6.294 -19.895 1.00 81.88 121 PRO A CA 1
ATOM 974 C C . PRO A 1 121 ? 4.968 -7.532 -20.760 1.00 81.88 121 PRO A C 1
ATOM 976 O O . PRO A 1 121 ? 4.771 -8.652 -20.311 1.00 81.88 121 PRO A O 1
ATOM 979 N N . LYS A 1 122 ? 5.447 -7.349 -21.999 1.00 76.44 122 LYS A N 1
ATOM 980 C CA . LYS A 1 122 ? 5.773 -8.466 -22.904 1.00 76.44 122 LYS A CA 1
ATOM 981 C C . LYS A 1 122 ? 7.042 -9.213 -22.497 1.00 76.44 122 LYS A C 1
ATOM 983 O O . LYS A 1 122 ? 7.104 -10.420 -22.671 1.00 76.44 122 LYS A O 1
ATOM 988 N N . SER A 1 123 ? 8.045 -8.491 -22.003 1.00 75.50 123 SER A N 1
ATOM 989 C CA . SER A 1 123 ? 9.330 -9.076 -21.624 1.00 75.50 123 SER A CA 1
ATOM 990 C C . SER A 1 123 ? 9.227 -9.809 -20.289 1.00 75.50 123 SER A C 1
ATOM 992 O O . SER A 1 123 ? 9.782 -10.889 -20.168 1.00 75.50 123 SER A O 1
ATOM 994 N N . MET A 1 124 ? 8.443 -9.276 -19.344 1.00 76.50 124 MET A N 1
ATOM 995 C CA . MET A 1 124 ? 8.133 -9.962 -18.084 1.00 76.50 124 MET A CA 1
ATOM 996 C C . MET A 1 124 ? 7.308 -11.241 -18.316 1.00 76.50 124 MET A C 1
ATOM 998 O O . MET A 1 124 ? 7.607 -12.281 -17.747 1.00 76.50 124 MET A O 1
ATOM 1002 N N . ALA A 1 125 ? 6.306 -11.202 -19.208 1.00 73.31 125 ALA A N 1
ATOM 1003 C CA . ALA A 1 125 ? 5.509 -12.390 -19.538 1.00 73.31 125 ALA A CA 1
ATOM 1004 C C . ALA A 1 125 ? 6.336 -13.496 -20.221 1.00 73.31 125 ALA A C 1
ATOM 1006 O O . ALA A 1 125 ? 6.086 -14.676 -20.009 1.00 73.31 125 ALA A O 1
ATOM 1007 N N . ALA A 1 126 ? 7.338 -13.120 -21.024 1.00 66.62 126 ALA A N 1
ATOM 1008 C CA . ALA A 1 126 ? 8.232 -14.079 -21.668 1.00 66.62 126 ALA A CA 1
ATOM 1009 C C . ALA A 1 126 ? 9.184 -14.778 -20.679 1.00 66.62 126 ALA A C 1
ATOM 1011 O O . ALA A 1 126 ? 9.645 -15.875 -20.977 1.00 66.62 126 ALA A O 1
ATOM 1012 N N . GLU A 1 127 ? 9.482 -14.159 -19.532 1.00 59.81 127 GLU A N 1
ATOM 1013 C CA . GLU A 1 127 ? 10.286 -14.760 -18.463 1.00 59.81 127 GLU A CA 1
ATOM 1014 C C . GLU A 1 127 ? 9.492 -15.831 -17.697 1.00 59.81 127 GLU A C 1
ATOM 1016 O O . GLU A 1 127 ? 10.003 -16.930 -17.487 1.00 59.81 127 GLU A O 1
ATOM 1021 N N . GLU A 1 128 ? 8.226 -15.552 -17.357 1.00 59.81 128 GLU A N 1
ATOM 1022 C CA . GLU A 1 128 ? 7.328 -16.532 -16.717 1.00 59.81 128 GLU A CA 1
ATOM 1023 C C . GLU A 1 128 ? 7.182 -17.805 -17.569 1.00 59.81 128 GLU A C 1
ATOM 1025 O O . GLU A 1 128 ? 7.343 -18.913 -17.059 1.00 59.81 128 GLU A O 1
ATOM 1030 N N . ASP A 1 129 ? 6.983 -17.655 -18.883 1.00 60.53 129 ASP A N 1
ATOM 1031 C CA . ASP A 1 129 ? 6.852 -18.788 -19.811 1.00 60.53 129 ASP A CA 1
ATOM 1032 C C . ASP A 1 129 ? 8.149 -19.613 -19.960 1.00 60.53 129 ASP A C 1
ATOM 1034 O O . ASP A 1 129 ? 8.096 -20.784 -20.349 1.00 60.53 129 ASP A O 1
ATOM 1038 N N . TYR A 1 130 ? 9.320 -19.022 -19.699 1.00 56.41 130 TYR A N 1
ATOM 1039 C CA . TYR A 1 130 ? 10.618 -19.704 -19.780 1.00 56.41 130 TYR A CA 1
ATOM 1040 C C . TYR A 1 130 ? 10.955 -20.432 -18.471 1.00 56.41 130 TYR A C 1
ATOM 1042 O O . TYR A 1 130 ? 11.444 -21.562 -18.504 1.00 56.41 130 TYR A O 1
ATOM 1050 N N . ALA A 1 131 ? 10.623 -19.834 -17.322 1.00 58.66 131 ALA A N 1
ATOM 1051 C CA . ALA A 1 131 ? 10.791 -20.452 -16.005 1.00 58.66 131 ALA A CA 1
ATOM 1052 C C . ALA A 1 131 ? 9.969 -21.749 -15.852 1.00 58.66 131 ALA A C 1
ATOM 1054 O O . ALA A 1 131 ? 10.422 -22.696 -15.206 1.00 58.66 131 ALA A O 1
ATOM 1055 N N . ASP A 1 132 ? 8.802 -21.825 -16.498 1.00 59.41 132 ASP A N 1
ATOM 1056 C CA . ASP A 1 132 ? 7.961 -23.027 -16.521 1.00 59.41 132 ASP A CA 1
ATOM 1057 C C . ASP A 1 132 ? 8.485 -24.134 -17.464 1.00 59.41 132 ASP A C 1
ATOM 1059 O O . ASP A 1 132 ? 8.135 -25.307 -17.297 1.00 59.41 132 ASP A O 1
ATOM 1063 N N . GLN A 1 133 ? 9.341 -23.803 -18.440 1.00 57.19 133 GLN A N 1
ATOM 1064 C CA . GLN A 1 133 ? 9.916 -24.779 -19.380 1.00 57.19 133 GLN A CA 1
ATOM 1065 C C . GLN A 1 133 ? 11.098 -25.562 -18.789 1.00 57.19 133 GLN A C 1
ATOM 1067 O O . GLN A 1 133 ? 11.260 -26.735 -19.119 1.00 57.19 133 GLN A O 1
ATOM 1072 N N . ASP A 1 134 ? 11.868 -24.960 -17.879 1.00 54.44 134 ASP A N 1
ATOM 1073 C CA . ASP A 1 134 ? 13.005 -25.603 -17.197 1.00 54.44 134 ASP A CA 1
ATOM 1074 C C . ASP A 1 134 ? 12.598 -26.405 -15.938 1.00 54.44 134 ASP A C 1
ATOM 1076 O O . ASP A 1 134 ? 13.440 -27.007 -15.269 1.00 54.44 134 ASP A O 1
ATOM 1080 N N . ALA A 1 135 ? 11.302 -26.445 -15.605 1.00 58.53 135 ALA A N 1
ATOM 1081 C CA . ALA A 1 135 ? 10.762 -27.132 -14.427 1.00 58.53 135 ALA A CA 1
ATOM 1082 C C . ALA A 1 135 ? 10.403 -28.625 -14.647 1.00 58.53 135 ALA A C 1
ATOM 1084 O O . ALA A 1 135 ? 9.756 -29.221 -13.778 1.00 58.53 135 ALA A O 1
ATOM 1085 N N . TRP A 1 136 ? 10.806 -29.232 -15.774 1.00 45.22 136 TRP A N 1
ATOM 1086 C CA . TRP A 1 136 ? 10.477 -30.616 -16.164 1.00 45.22 136 TRP A CA 1
ATOM 1087 C C . TRP A 1 136 ? 11.684 -31.557 -16.238 1.00 45.22 136 TRP A C 1
ATOM 1089 O O . TRP A 1 136 ? 12.663 -31.238 -16.945 1.00 45.22 136 TRP A O 1
#

Sequence (136 aa):
MPAKLDKVVKPRWAAKVLGIDYADLPKLERPWTQRDVRSLRDSRPDWLTEARRRHATRVQQANESRAAELHAELARLGYD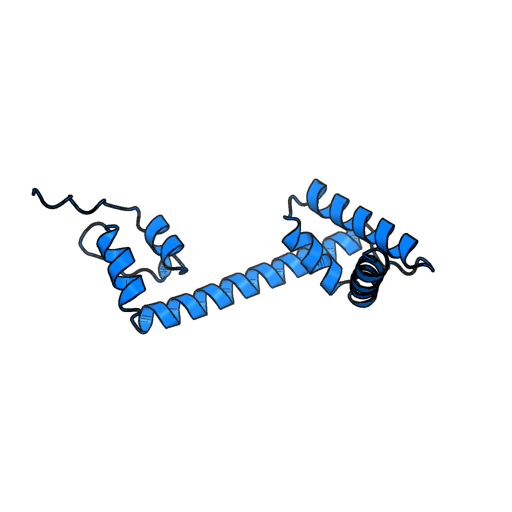APDLGTVDQAALYIDGALTHLTTVTRCSEDEADRAAWRRWPKSMAAEEDYADQDAW

Radius of gyration: 22.28 Å; chains: 1; bounding box: 41×40×67 Å

Secondary structure (DSSP, 8-state):
-PPPPPPB--HHHHHHHHTS-GGGSPP-SS--BHHHHHHHHHH--HHHHHHHHHHHHHHHHHHHHHHHHHHHHHHHTT------SSHHHHHHHHHHHHHHHHHHH---HHHHHHHHHHH-HHHHHHHHHHHTTTT-

pLDDT: mean 84.54, std 12.52, range [42.72, 97.44]

Foldseek 3Di:
DPDPDFAFDDLCVLCVLLQADSVLRDDDPDTDGPVNSVVCVVVVDPSSVVRNVVSVVVVVVVLVVLLVVLLVVCVVVVVQDQPVPDLVSSVVSLVVSLVCCCVPVVDDSVSSVSSSCVRCVPSVVVVVVVVVVVPD